Protein AF-A0A841WRB8-F1 (afdb_monomer)

Foldseek 3Di:
DVPVVVVVVVVVVVVVVVVVVVVVVVVVVVVVVVVVVVVVVVVVVVVVVVVVVVVVVVVVVVVVLVVVLVVVLVVLQVCLVVVVVVVVVVVVVVVVVVVVVDDDPDDDDDRDPRDDRDRPDDD

Structure (mmCIF, N/CA/C/O backbone):
data_AF-A0A841WRB8-F1
#
_entry.id   AF-A0A841WRB8-F1
#
loop_
_atom_site.group_PDB
_atom_site.id
_atom_site.type_symbol
_atom_site.label_atom_id
_atom_site.label_alt_id
_atom_site.label_comp_id
_atom_site.label_asym_id
_atom_site.label_entity_id
_atom_site.label_seq_id
_atom_site.pdbx_PDB_ins_code
_atom_site.Cartn_x
_atom_site.Cartn_y
_atom_site.Cartn_z
_atom_site.occupancy
_atom_site.B_iso_or_equiv
_atom_site.auth_seq_id
_atom_site.auth_comp_id
_atom_site.auth_asym_id
_atom_site.auth_atom_id
_atom_site.pdbx_PDB_model_num
ATOM 1 N N . MET A 1 1 ? 42.162 0.633 -68.788 1.00 50.66 1 MET A N 1
ATOM 2 C CA . MET A 1 1 ? 41.473 1.686 -68.003 1.00 50.66 1 MET A CA 1
ATOM 3 C C . MET A 1 1 ? 40.237 1.192 -67.239 1.00 50.66 1 MET A C 1
ATOM 5 O O . MET A 1 1 ? 39.916 1.802 -66.234 1.00 50.66 1 MET A O 1
ATOM 9 N N . SER A 1 2 ? 39.577 0.087 -67.626 1.00 59.34 2 SER A N 1
ATOM 10 C CA . SER A 1 2 ? 38.372 -0.415 -66.928 1.00 59.34 2 SER A CA 1
ATOM 11 C C . SER A 1 2 ? 38.592 -0.939 -65.497 1.00 59.34 2 SER A C 1
ATOM 13 O O . SER A 1 2 ? 37.646 -0.907 -64.716 1.00 59.34 2 SER A O 1
ATOM 15 N N . ASN A 1 3 ? 39.783 -1.441 -65.150 1.00 66.56 3 ASN A N 1
ATOM 16 C CA . ASN A 1 3 ? 39.999 -2.091 -63.846 1.00 66.56 3 ASN A CA 1
ATOM 17 C C . ASN A 1 3 ? 40.095 -1.079 -62.693 1.00 66.56 3 ASN A C 1
ATOM 19 O O . ASN A 1 3 ? 39.407 -1.232 -61.698 1.00 66.56 3 ASN A O 1
ATOM 23 N N . SER A 1 4 ? 40.817 0.030 -62.882 1.00 73.00 4 SER A N 1
ATOM 24 C CA . SER A 1 4 ? 40.978 1.065 -61.845 1.00 73.00 4 SER A CA 1
ATOM 25 C C . SER A 1 4 ? 39.662 1.745 -61.438 1.00 73.00 4 SER A C 1
ATOM 27 O O . SER A 1 4 ? 39.509 2.148 -60.285 1.00 73.00 4 SER A O 1
ATOM 29 N N . PHE A 1 5 ? 38.695 1.852 -62.356 1.00 80.38 5 PHE A N 1
ATOM 30 C CA . PHE A 1 5 ? 37.375 2.404 -62.044 1.00 80.38 5 PHE A CA 1
ATOM 31 C C . PHE A 1 5 ? 36.531 1.441 -61.199 1.00 80.38 5 PHE A C 1
ATOM 33 O O . PHE A 1 5 ? 35.880 1.882 -60.257 1.00 80.38 5 PHE A O 1
ATOM 40 N N . LYS A 1 6 ? 36.575 0.134 -61.498 1.00 85.50 6 LYS A N 1
ATOM 41 C CA . LYS A 1 6 ? 35.904 -0.889 -60.683 1.00 85.50 6 LYS A CA 1
ATOM 42 C C . LYS A 1 6 ? 36.497 -0.956 -59.279 1.00 85.50 6 LYS A C 1
ATOM 44 O O . LYS A 1 6 ? 35.743 -0.869 -58.322 1.00 85.50 6 LYS A O 1
ATOM 49 N N . ASP A 1 7 ? 37.823 -0.975 -59.171 1.00 86.56 7 ASP A N 1
ATOM 50 C CA . ASP A 1 7 ? 38.507 -1.004 -57.874 1.00 86.56 7 ASP A CA 1
ATOM 51 C C . ASP A 1 7 ? 38.156 0.232 -57.024 1.00 86.56 7 ASP A C 1
ATOM 53 O O . ASP A 1 7 ? 37.901 0.126 -55.827 1.00 86.56 7 ASP A O 1
ATOM 57 N N . SER A 1 8 ? 38.069 1.414 -57.647 1.00 88.56 8 SER A N 1
ATOM 58 C CA . SER A 1 8 ? 37.652 2.643 -56.952 1.00 88.56 8 SER A CA 1
ATOM 59 C C . SER A 1 8 ? 36.192 2.583 -56.493 1.00 88.56 8 SER A C 1
ATOM 61 O O . SER A 1 8 ? 35.867 3.047 -55.401 1.00 88.56 8 SER A O 1
ATOM 63 N N . LEU A 1 9 ? 35.307 2.013 -57.314 1.00 88.94 9 LEU A N 1
ATOM 64 C CA . LEU A 1 9 ? 33.889 1.869 -56.998 1.00 88.94 9 LEU A CA 1
ATOM 65 C C . LEU A 1 9 ? 33.670 0.864 -55.862 1.00 88.94 9 LEU A C 1
ATOM 67 O O . LEU A 1 9 ? 32.906 1.158 -54.947 1.00 88.94 9 LEU A O 1
ATOM 71 N N . ASP A 1 10 ? 34.395 -0.253 -55.865 1.00 91.19 10 ASP A N 1
ATOM 72 C CA . ASP A 1 10 ? 34.350 -1.258 -54.799 1.00 91.19 10 ASP A CA 1
ATOM 73 C C . ASP A 1 10 ? 34.848 -0.689 -53.464 1.00 91.19 10 ASP A C 1
ATOM 75 O O . ASP A 1 10 ? 34.240 -0.937 -52.423 1.00 91.19 10 ASP A O 1
ATOM 79 N N . ILE A 1 11 ? 35.891 0.151 -53.479 1.00 91.31 11 ILE A N 1
ATOM 80 C CA . ILE A 1 11 ? 36.366 0.857 -52.277 1.00 91.31 11 ILE A CA 1
ATOM 81 C C . ILE A 1 11 ? 35.291 1.811 -51.740 1.00 91.31 11 ILE A C 1
ATOM 83 O O . ILE A 1 11 ? 35.015 1.813 -50.540 1.00 91.31 11 ILE A O 1
ATOM 87 N N . VAL A 1 12 ? 34.648 2.604 -52.602 1.00 91.56 12 VAL A N 1
ATOM 88 C CA . VAL A 1 12 ? 33.563 3.515 -52.189 1.00 91.56 12 VAL A CA 1
ATOM 89 C C . VAL A 1 12 ? 32.375 2.734 -51.620 1.00 91.56 12 VAL A C 1
ATOM 91 O O . VAL A 1 12 ? 31.789 3.140 -50.611 1.00 91.56 12 VAL A O 1
ATOM 94 N N . LEU A 1 13 ? 32.039 1.596 -52.225 1.00 92.25 13 LEU A N 1
ATOM 95 C CA . LEU A 1 13 ? 30.942 0.732 -51.793 1.00 92.25 13 LEU A CA 1
ATOM 96 C C . LEU A 1 13 ? 31.256 0.059 -50.446 1.00 92.25 13 LEU A C 1
ATOM 98 O O . LEU A 1 13 ? 30.405 0.014 -49.560 1.00 92.25 13 LEU A O 1
ATOM 102 N N . ALA A 1 14 ? 32.504 -0.365 -50.236 1.00 93.12 14 ALA A N 1
ATOM 103 C CA . ALA A 1 14 ? 32.970 -0.890 -48.957 1.00 93.12 14 ALA A CA 1
ATOM 104 C C . ALA A 1 14 ? 32.936 0.176 -47.848 1.00 93.12 14 ALA A C 1
ATOM 106 O O . ALA A 1 14 ? 32.439 -0.091 -46.755 1.00 93.12 14 ALA A O 1
ATOM 107 N N . VAL A 1 15 ? 33.402 1.400 -48.124 1.00 93.81 15 VAL A N 1
ATOM 108 C CA . VAL A 1 15 ? 33.383 2.507 -47.150 1.00 93.81 15 VAL A CA 1
ATOM 109 C C . VAL A 1 15 ? 31.950 2.903 -46.790 1.00 93.81 15 VAL A C 1
ATOM 111 O O . VAL A 1 15 ? 31.638 3.079 -45.613 1.00 93.81 15 VAL A O 1
ATOM 114 N N . THR A 1 16 ? 31.053 3.003 -47.772 1.00 93.06 16 THR A N 1
ATOM 115 C CA . THR A 1 16 ? 29.637 3.325 -47.519 1.00 93.06 16 THR A CA 1
ATOM 116 C C . THR A 1 16 ? 28.916 2.221 -46.749 1.00 93.06 16 THR A C 1
ATOM 118 O O . THR A 1 16 ? 28.168 2.529 -45.820 1.00 93.06 16 THR A O 1
ATOM 121 N N . ALA A 1 17 ? 29.191 0.947 -47.046 1.00 94.56 17 ALA A N 1
ATOM 122 C CA . ALA A 1 17 ? 28.687 -0.173 -46.253 1.00 94.56 17 ALA A CA 1
ATOM 123 C C . ALA A 1 17 ? 29.171 -0.098 -44.794 1.00 94.56 17 ALA A C 1
ATOM 125 O O . ALA A 1 17 ? 28.383 -0.285 -43.866 1.00 94.56 17 ALA A O 1
ATOM 126 N N . LEU A 1 18 ? 30.444 0.246 -44.580 1.00 94.06 18 LEU A N 1
ATOM 127 C CA . LEU A 1 18 ? 31.041 0.359 -43.249 1.00 94.06 18 LEU A CA 1
ATOM 128 C C . LEU A 1 18 ? 30.421 1.513 -42.441 1.00 94.06 18 LEU A C 1
ATOM 130 O O . LEU A 1 18 ? 30.081 1.332 -41.272 1.00 94.06 18 LEU A O 1
ATOM 134 N N . ILE A 1 19 ? 30.171 2.662 -43.078 1.00 95.00 19 ILE A N 1
ATOM 135 C CA . ILE A 1 19 ? 29.421 3.778 -42.475 1.00 95.00 19 ILE A CA 1
ATOM 136 C C . ILE A 1 19 ? 27.998 3.340 -42.100 1.00 95.00 19 ILE A C 1
ATOM 138 O O . ILE A 1 19 ? 27.530 3.649 -41.003 1.00 95.00 19 ILE A O 1
ATOM 142 N N . GLY A 1 20 ? 27.321 2.591 -42.976 1.00 95.19 20 GLY A N 1
ATOM 143 C CA . GLY A 1 20 ? 25.979 2.067 -42.717 1.00 95.19 20 GLY A CA 1
ATOM 144 C C . GLY A 1 20 ? 25.925 1.157 -41.487 1.00 95.19 20 GLY A C 1
ATOM 145 O O . GLY A 1 20 ? 25.039 1.311 -40.646 1.00 95.19 20 GLY A O 1
ATOM 146 N N . ILE A 1 21 ? 26.909 0.265 -41.338 1.00 94.75 21 ILE A N 1
ATOM 147 C CA . ILE A 1 21 ? 27.034 -0.615 -40.167 1.00 94.75 21 ILE A CA 1
ATOM 148 C C . ILE A 1 21 ? 27.235 0.210 -38.890 1.00 94.75 21 ILE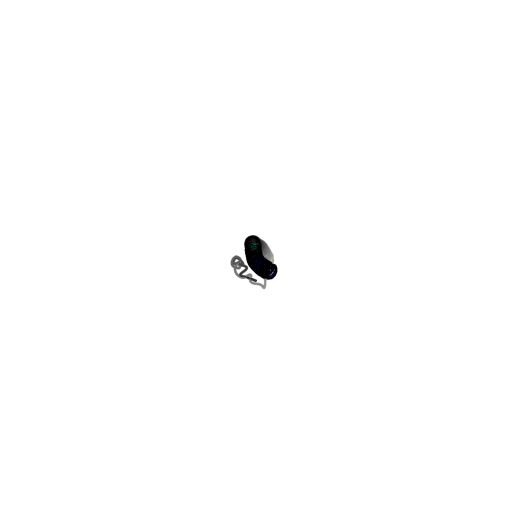 A C 1
ATOM 150 O O . ILE A 1 21 ? 26.528 -0.010 -37.906 1.00 94.75 21 ILE A O 1
ATOM 154 N N . ILE A 1 22 ? 28.144 1.192 -38.903 1.00 95.31 22 ILE A N 1
ATOM 155 C CA . ILE A 1 22 ? 28.394 2.064 -37.743 1.00 95.31 22 ILE A CA 1
ATOM 156 C C . ILE A 1 22 ? 27.118 2.811 -37.343 1.00 95.31 22 ILE A C 1
ATOM 158 O O . ILE A 1 22 ? 26.771 2.851 -36.162 1.00 95.31 22 ILE A O 1
ATOM 162 N N . PHE A 1 23 ? 26.390 3.367 -38.315 1.00 96.62 23 PHE A N 1
ATOM 163 C CA . PHE A 1 23 ? 25.141 4.076 -38.048 1.00 96.62 23 PHE A CA 1
ATOM 164 C C . PHE A 1 23 ? 24.073 3.154 -37.452 1.00 96.62 23 PHE A C 1
ATOM 166 O O . PHE A 1 23 ? 23.386 3.531 -36.504 1.00 96.62 23 PHE A O 1
ATOM 173 N N . HIS A 1 24 ? 23.954 1.927 -37.964 1.00 95.19 24 HIS A N 1
ATOM 174 C CA . HIS A 1 24 ? 23.002 0.952 -37.443 1.00 95.19 24 HIS A CA 1
ATOM 175 C C . HIS A 1 24 ? 23.321 0.545 -35.997 1.00 95.19 24 HIS A C 1
ATOM 177 O O . HIS A 1 24 ? 22.417 0.486 -35.162 1.00 95.19 24 HIS A O 1
ATOM 183 N N . ILE A 1 25 ? 24.603 0.344 -35.672 1.00 94.38 25 ILE A N 1
ATOM 184 C CA . ILE A 1 25 ? 25.056 0.062 -34.301 1.00 94.38 25 ILE A CA 1
ATOM 185 C C . ILE A 1 25 ? 24.754 1.249 -33.381 1.00 94.38 25 ILE A C 1
ATOM 187 O O . ILE A 1 25 ? 24.200 1.059 -32.300 1.00 94.38 25 ILE A O 1
ATOM 191 N N . ALA A 1 26 ? 25.073 2.473 -33.810 1.00 94.50 26 ALA A N 1
ATOM 192 C CA . ALA A 1 26 ? 24.820 3.679 -33.026 1.00 94.50 26 ALA A CA 1
ATOM 193 C C . ALA A 1 26 ? 23.323 3.879 -32.749 1.00 94.50 26 ALA A C 1
ATOM 195 O O . ALA A 1 26 ? 22.938 4.172 -31.617 1.00 94.50 26 ALA A O 1
ATOM 196 N N . LYS A 1 27 ? 22.476 3.656 -33.762 1.00 95.88 27 LYS A N 1
ATOM 197 C CA . LYS A 1 27 ? 21.021 3.718 -33.611 1.00 95.88 27 LYS A CA 1
ATOM 198 C C . LYS A 1 27 ? 20.519 2.663 -32.628 1.00 95.88 27 LYS A C 1
ATOM 200 O O . LYS A 1 27 ? 19.816 3.008 -31.689 1.00 95.88 27 LYS A O 1
ATOM 205 N N . THR A 1 28 ? 20.949 1.413 -32.790 1.00 95.56 28 THR A N 1
ATOM 206 C CA . THR A 1 28 ? 20.557 0.314 -31.895 1.00 95.56 28 THR A CA 1
ATOM 207 C C . THR A 1 28 ? 20.965 0.599 -30.449 1.00 95.56 28 THR A C 1
ATOM 209 O O . THR A 1 28 ? 20.172 0.392 -29.538 1.00 95.56 28 THR A O 1
ATOM 212 N N . LYS A 1 29 ? 22.171 1.139 -30.221 1.00 95.25 29 LYS A N 1
ATOM 213 C CA . LYS A 1 29 ? 22.624 1.547 -28.882 1.00 95.25 29 LYS A CA 1
ATOM 214 C C . LYS A 1 29 ? 21.733 2.640 -28.293 1.00 95.25 29 LYS A C 1
ATOM 216 O O . LYS A 1 29 ? 21.341 2.532 -27.138 1.00 95.25 29 LYS A O 1
ATOM 221 N N . SER A 1 30 ? 21.396 3.656 -29.086 1.00 95.44 30 SER A N 1
ATOM 222 C CA . SER A 1 30 ? 20.515 4.740 -28.642 1.00 9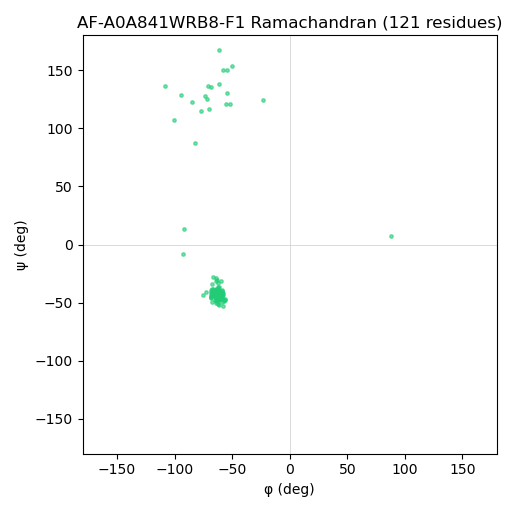5.44 30 SER A CA 1
ATOM 223 C C . SER A 1 30 ? 19.105 4.246 -28.320 1.00 95.44 30 SER A C 1
ATOM 225 O O . SER A 1 30 ? 18.525 4.699 -27.337 1.00 95.44 30 SER A O 1
ATOM 227 N N . ASP A 1 31 ? 18.562 3.327 -29.117 1.00 96.19 31 ASP A N 1
ATOM 228 C CA . ASP A 1 31 ? 17.235 2.752 -28.886 1.00 96.19 31 ASP A CA 1
ATOM 229 C C . ASP A 1 31 ? 17.224 1.893 -27.606 1.00 96.19 31 ASP A C 1
ATOM 231 O O . ASP A 1 31 ? 16.280 1.968 -26.821 1.00 96.19 31 ASP A O 1
ATOM 235 N N . ILE A 1 32 ? 18.304 1.143 -27.344 1.00 94.88 32 ILE A N 1
ATOM 236 C CA . ILE A 1 32 ? 18.483 0.391 -26.091 1.00 94.88 32 ILE A CA 1
ATOM 237 C C . ILE A 1 32 ? 18.556 1.338 -24.888 1.00 94.88 32 ILE A C 1
ATOM 239 O O . ILE A 1 32 ? 17.873 1.104 -23.898 1.00 94.88 32 ILE A O 1
ATOM 243 N N . GLU A 1 33 ? 19.362 2.400 -24.961 1.00 95.69 33 GLU A N 1
ATOM 244 C CA . GLU A 1 33 ? 19.497 3.375 -23.868 1.00 95.69 33 GLU A CA 1
ATOM 245 C C . GLU A 1 33 ? 18.155 4.037 -23.539 1.00 95.69 33 GLU A C 1
ATOM 247 O O . GLU A 1 33 ? 17.772 4.077 -22.373 1.00 95.69 33 GLU A O 1
ATOM 252 N N . LYS A 1 34 ? 17.389 4.445 -24.558 1.00 96.06 34 LYS A N 1
ATOM 253 C CA . LYS A 1 34 ? 16.038 4.988 -24.362 1.00 96.06 34 LYS A CA 1
ATOM 254 C C . LYS A 1 34 ? 15.099 3.990 -23.701 1.00 96.06 34 LYS A C 1
ATOM 256 O O . LYS A 1 34 ? 14.441 4.337 -22.734 1.00 96.06 34 LYS A O 1
ATOM 261 N N . SER A 1 35 ? 15.083 2.744 -24.172 1.00 95.12 35 SER A N 1
ATOM 262 C CA . SER A 1 35 ? 14.238 1.713 -23.566 1.00 95.12 35 SER A CA 1
ATOM 263 C C . SER A 1 35 ? 14.608 1.443 -22.105 1.00 95.12 35 SER A C 1
ATOM 265 O O . SER A 1 35 ? 13.729 1.107 -21.317 1.00 95.12 35 SER A O 1
ATOM 267 N N . ILE A 1 36 ? 15.888 1.557 -21.739 1.00 94.00 36 ILE A N 1
ATOM 268 C CA . ILE A 1 36 ? 16.332 1.422 -20.348 1.00 94.00 36 ILE A CA 1
ATOM 269 C C . ILE A 1 36 ? 15.834 2.600 -19.509 1.00 94.00 36 ILE A C 1
ATOM 271 O O . ILE A 1 36 ? 15.361 2.379 -18.395 1.00 94.00 36 ILE A O 1
ATOM 275 N N . ASP A 1 37 ? 15.942 3.824 -20.025 1.00 96.06 37 ASP A N 1
ATOM 276 C CA . ASP A 1 37 ? 15.460 5.019 -19.332 1.00 96.06 37 ASP A CA 1
ATOM 277 C C . ASP A 1 37 ? 13.935 4.985 -19.149 1.00 96.06 37 ASP A C 1
ATOM 279 O O . ASP A 1 37 ? 13.467 5.203 -18.034 1.00 96.06 37 ASP A O 1
ATOM 283 N N . ASP A 1 38 ? 13.180 4.588 -20.177 1.00 96.56 38 ASP A N 1
ATOM 284 C CA . ASP A 1 38 ? 11.721 4.437 -20.104 1.00 96.56 38 ASP A CA 1
ATOM 285 C C . ASP A 1 38 ? 11.325 3.421 -19.014 1.00 96.56 38 ASP A C 1
ATOM 287 O O . ASP A 1 38 ? 10.539 3.725 -18.119 1.00 96.56 38 ASP A O 1
ATOM 291 N N . VAL A 1 39 ? 11.944 2.232 -19.010 1.00 96.00 39 VAL A N 1
ATOM 292 C CA . VAL A 1 39 ? 11.681 1.195 -17.990 1.00 96.00 39 VAL A CA 1
ATOM 293 C C . VAL A 1 39 ? 12.063 1.668 -16.587 1.00 96.00 39 VAL A C 1
ATOM 295 O O . VAL A 1 39 ? 11.406 1.325 -15.603 1.00 96.00 39 VAL A O 1
ATOM 298 N N . LYS A 1 40 ? 13.148 2.434 -16.460 1.00 95.44 40 LYS A N 1
ATOM 299 C CA . LYS A 1 40 ? 13.596 2.977 -15.176 1.00 95.44 40 LYS A CA 1
ATOM 300 C C . LYS A 1 40 ? 12.610 4.010 -14.636 1.00 95.44 40 LYS A C 1
ATOM 302 O O . LYS A 1 40 ? 12.369 4.025 -13.423 1.00 95.44 40 LYS A O 1
ATOM 307 N N . ASP A 1 41 ? 12.077 4.865 -15.497 1.00 95.56 41 ASP A N 1
ATOM 308 C CA . ASP A 1 41 ? 11.106 5.882 -15.113 1.00 95.56 41 ASP A CA 1
ATOM 309 C C . ASP A 1 41 ? 9.773 5.233 -14.714 1.00 95.56 41 ASP A C 1
ATOM 311 O O . ASP A 1 41 ? 9.289 5.511 -13.612 1.00 95.56 41 ASP A O 1
ATOM 315 N N . ASP A 1 42 ? 9.280 4.268 -15.498 1.00 96.38 42 ASP A N 1
ATOM 316 C CA . ASP A 1 42 ? 8.084 3.473 -15.178 1.00 96.38 42 ASP A CA 1
ATOM 317 C C . ASP A 1 42 ? 8.232 2.756 -13.827 1.00 96.38 42 ASP A C 1
ATOM 319 O O . ASP A 1 42 ? 7.382 2.874 -12.939 1.00 96.38 42 ASP A O 1
ATOM 323 N N . LEU A 1 43 ? 9.362 2.072 -13.606 1.00 95.12 43 LEU A N 1
ATOM 324 C CA . LEU A 1 43 ? 9.632 1.382 -12.342 1.00 95.12 43 LEU A CA 1
ATOM 325 C C . LEU A 1 43 ? 9.699 2.363 -11.163 1.00 95.12 43 LEU A C 1
ATOM 327 O O . LEU A 1 43 ? 9.25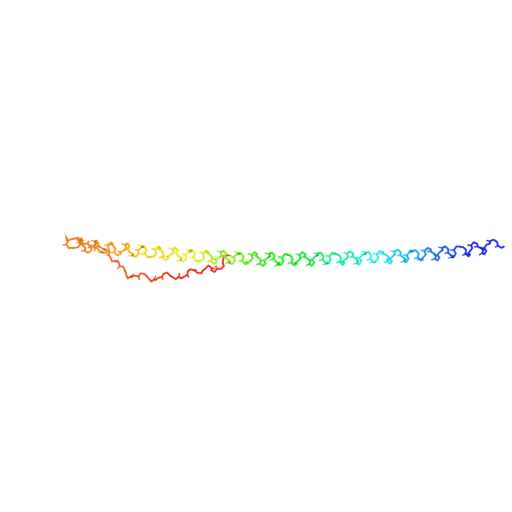5 2.057 -10.053 1.00 95.12 43 LEU A O 1
ATOM 331 N N . THR A 1 44 ? 10.265 3.551 -11.380 1.00 95.81 44 THR A N 1
ATOM 332 C CA . THR A 1 44 ? 10.345 4.591 -10.348 1.00 95.81 44 THR A CA 1
ATOM 333 C C . THR A 1 44 ? 8.958 5.120 -9.99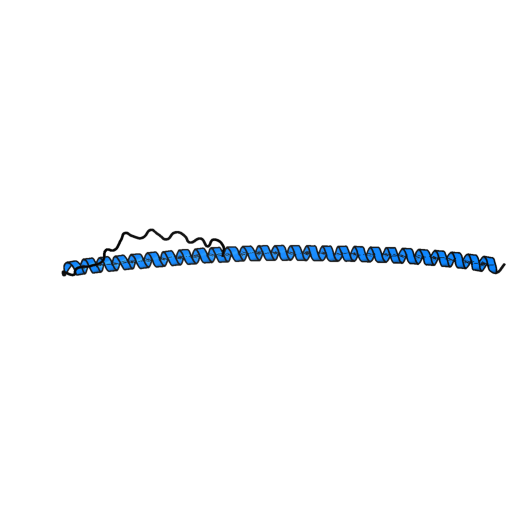0 1.00 95.81 44 THR A C 1
ATOM 335 O O . THR A 1 44 ? 8.689 5.391 -8.813 1.00 95.81 44 THR A O 1
ATOM 338 N N . GLU A 1 45 ? 8.074 5.264 -10.974 1.00 95.88 45 GLU A N 1
ATOM 339 C CA . GLU A 1 45 ? 6.689 5.672 -10.770 1.00 95.88 45 GLU A CA 1
ATOM 340 C C . GLU A 1 45 ? 5.886 4.601 -10.023 1.00 95.88 45 GLU A C 1
ATOM 342 O O . GLU A 1 45 ? 5.287 4.903 -8.985 1.00 95.88 45 GLU A O 1
ATOM 347 N N . GLU A 1 46 ? 5.947 3.341 -10.457 1.00 95.69 46 GLU A N 1
ATOM 348 C CA . GLU A 1 46 ? 5.278 2.229 -9.773 1.00 95.69 46 GLU A CA 1
ATOM 349 C C . GLU A 1 46 ? 5.737 2.098 -8.318 1.00 95.69 46 GLU A C 1
ATOM 351 O O . GLU A 1 46 ? 4.918 1.934 -7.411 1.00 95.69 46 GLU A O 1
ATOM 356 N N . LEU A 1 47 ? 7.037 2.253 -8.056 1.00 95.00 47 LEU A N 1
ATOM 357 C CA . LEU A 1 47 ? 7.584 2.171 -6.703 1.00 95.00 47 LEU A CA 1
ATOM 358 C C . LEU A 1 47 ? 7.111 3.336 -5.818 1.00 95.00 47 LEU A C 1
ATOM 360 O O . LEU A 1 47 ? 6.876 3.155 -4.619 1.00 95.00 47 LEU A O 1
ATOM 364 N N . ARG A 1 48 ? 6.921 4.533 -6.389 1.00 94.31 48 ARG A N 1
ATOM 365 C CA . ARG A 1 48 ? 6.313 5.676 -5.683 1.00 94.31 48 ARG A CA 1
ATOM 366 C C . ARG A 1 48 ? 4.837 5.435 -5.375 1.00 94.31 48 ARG A C 1
ATOM 368 O O . ARG A 1 48 ? 4.409 5.734 -4.255 1.00 94.31 48 ARG A O 1
ATOM 375 N N . ASN A 1 49 ? 4.089 4.879 -6.322 1.00 95.38 49 ASN A N 1
ATOM 376 C CA . ASN A 1 49 ? 2.678 4.540 -6.142 1.00 95.38 49 ASN A CA 1
ATOM 377 C C . ASN A 1 49 ? 2.519 3.467 -5.061 1.00 95.38 49 ASN A C 1
ATOM 379 O O . ASN A 1 49 ? 1.840 3.701 -4.062 1.00 95.38 49 ASN A O 1
ATOM 383 N N . LEU A 1 50 ? 3.280 2.374 -5.152 1.00 95.19 50 LEU A N 1
ATOM 384 C CA . LEU A 1 50 ? 3.283 1.301 -4.159 1.00 95.19 50 LEU A CA 1
ATOM 385 C C . LEU A 1 50 ? 3.653 1.811 -2.760 1.00 95.19 50 LEU A C 1
ATOM 387 O O . LEU A 1 50 ? 3.012 1.465 -1.769 1.00 95.19 50 LEU A O 1
ATOM 391 N N . ARG A 1 51 ? 4.668 2.679 -2.652 1.00 94.44 51 ARG A N 1
ATOM 392 C CA . ARG A 1 51 ? 5.047 3.287 -1.368 1.00 94.44 51 ARG A CA 1
ATOM 393 C C . ARG A 1 51 ? 3.913 4.122 -0.774 1.00 94.44 51 ARG A C 1
ATOM 395 O O . ARG A 1 51 ? 3.760 4.160 0.448 1.00 94.44 51 ARG A O 1
ATOM 402 N N . THR A 1 52 ? 3.154 4.813 -1.616 1.00 93.94 52 THR A N 1
ATOM 403 C CA . THR A 1 52 ? 1.993 5.603 -1.193 1.00 93.94 52 THR A CA 1
ATOM 404 C C . THR A 1 52 ? 0.872 4.686 -0.716 1.00 93.94 52 THR A C 1
ATOM 406 O O . THR A 1 52 ? 0.358 4.891 0.384 1.00 93.94 52 THR A O 1
ATOM 409 N N . ASP A 1 53 ? 0.572 3.627 -1.463 1.00 93.25 53 ASP A N 1
ATOM 410 C CA . ASP A 1 53 ? -0.456 2.647 -1.107 1.00 93.25 53 ASP A CA 1
ATOM 411 C C . ASP A 1 53 ? -0.141 1.933 0.209 1.00 93.25 53 ASP A C 1
ATOM 413 O O . ASP A 1 53 ? -1.015 1.811 1.070 1.00 93.25 53 ASP A O 1
ATOM 417 N N . ILE A 1 54 ? 1.122 1.548 0.424 1.00 93.31 54 ILE A N 1
ATOM 418 C CA . ILE A 1 54 ? 1.579 0.960 1.689 1.00 93.31 54 ILE A CA 1
ATOM 419 C C . ILE A 1 54 ? 1.362 1.937 2.846 1.00 93.31 54 ILE A C 1
ATOM 421 O O . ILE A 1 54 ? 0.801 1.547 3.866 1.00 93.31 54 ILE A O 1
ATOM 425 N N . LYS A 1 55 ? 1.744 3.213 2.698 1.00 92.75 55 LYS A N 1
ATOM 426 C CA . LYS A 1 55 ? 1.539 4.225 3.749 1.00 92.75 55 LYS A CA 1
ATOM 427 C C . LYS A 1 55 ? 0.062 4.441 4.070 1.00 92.75 55 LYS A C 1
ATOM 429 O O . LYS A 1 55 ? -0.302 4.555 5.237 1.00 92.75 55 LYS A O 1
ATOM 434 N N . VAL A 1 56 ? -0.791 4.502 3.049 1.00 93.62 56 VAL A N 1
ATOM 435 C CA . VAL A 1 56 ? -2.242 4.648 3.232 1.00 93.62 56 VAL A CA 1
ATOM 436 C C . VAL A 1 56 ? -2.828 3.406 3.902 1.00 93.62 56 VAL A C 1
ATOM 438 O O . VAL A 1 56 ? -3.689 3.527 4.774 1.00 93.62 56 VAL A O 1
ATOM 441 N N . SER A 1 57 ? -2.371 2.216 3.516 1.00 91.62 57 SER A N 1
ATOM 442 C CA . SER A 1 57 ? -2.796 0.953 4.118 1.00 91.62 57 SER A CA 1
ATOM 443 C C . SER A 1 57 ? -2.380 0.852 5.585 1.00 91.62 57 SER A C 1
ATOM 445 O O . SER A 1 57 ? -3.204 0.494 6.425 1.00 91.62 57 SER A O 1
ATOM 447 N N . ASP A 1 58 ? -1.142 1.220 5.910 1.00 93.44 58 ASP A N 1
ATOM 448 C CA . ASP A 1 58 ? -0.628 1.228 7.280 1.00 93.44 58 ASP A CA 1
ATOM 449 C C . ASP A 1 58 ? -1.413 2.211 8.162 1.00 93.44 58 ASP A C 1
ATOM 451 O O . ASP A 1 58 ? -1.946 1.828 9.202 1.00 93.44 58 ASP A O 1
ATOM 455 N N . ALA A 1 59 ? -1.643 3.437 7.681 1.00 89.62 59 ALA A N 1
ATOM 456 C CA . ALA A 1 59 ? -2.473 4.417 8.384 1.00 89.62 59 ALA A CA 1
ATOM 457 C C . ALA A 1 59 ? -3.914 3.918 8.617 1.00 89.62 59 ALA A C 1
ATOM 459 O O . ALA A 1 59 ? -4.477 4.097 9.697 1.00 89.62 59 ALA A O 1
ATOM 460 N N . LYS A 1 60 ? -4.523 3.245 7.627 1.00 91.12 60 LYS A N 1
ATOM 461 C CA . LYS A 1 60 ? -5.847 2.616 7.786 1.00 91.12 60 LYS A CA 1
ATOM 462 C C . LYS A 1 60 ? -5.824 1.483 8.812 1.00 91.12 60 LYS A C 1
ATOM 464 O O . LYS A 1 60 ? -6.794 1.328 9.552 1.00 91.12 60 LYS A O 1
ATOM 469 N N . SER A 1 61 ? -4.760 0.685 8.839 1.00 87.69 61 SER A N 1
ATOM 470 C CA . SER A 1 61 ? -4.585 -0.404 9.803 1.00 87.69 61 SER A CA 1
ATOM 471 C C . SER A 1 61 ? -4.475 0.139 11.229 1.00 87.69 61 SER A C 1
ATOM 473 O O . SER A 1 61 ? -5.229 -0.277 12.110 1.00 87.69 61 SER A O 1
ATOM 475 N N . GLN A 1 62 ? -3.631 1.153 11.430 1.00 88.81 62 GLN A N 1
ATOM 476 C CA . GLN A 1 62 ? -3.470 1.841 12.712 1.00 88.81 62 GLN A CA 1
ATOM 477 C C . GLN A 1 62 ? -4.784 2.482 13.178 1.00 88.81 62 GLN A C 1
ATOM 479 O O . GLN A 1 62 ? -5.207 2.251 14.307 1.00 88.81 62 GLN A O 1
ATOM 484 N N . GLY A 1 63 ? -5.511 3.174 12.294 1.00 86.62 63 GLY A N 1
ATOM 485 C CA . GLY A 1 63 ? -6.813 3.754 12.641 1.00 86.62 63 GLY A CA 1
ATOM 486 C C . GLY A 1 63 ? -7.871 2.708 13.027 1.00 86.62 63 GLY A C 1
ATOM 487 O O . GLY A 1 63 ? -8.641 2.913 13.966 1.00 86.62 63 GLY A O 1
ATOM 488 N N . LYS A 1 64 ? -7.904 1.549 12.350 1.00 87.62 64 LYS A N 1
ATOM 489 C CA . LYS A 1 64 ? -8.782 0.427 12.739 1.00 87.62 64 LYS A CA 1
ATOM 490 C C . LYS A 1 64 ? -8.406 -0.140 14.106 1.00 87.62 64 LYS A C 1
ATOM 492 O O . LYS A 1 64 ? -9.295 -0.466 14.894 1.00 87.62 64 LYS A O 1
ATOM 497 N N . LYS A 1 65 ? -7.108 -0.257 14.382 1.00 86.00 65 LYS A N 1
ATOM 498 C CA . LYS A 1 65 ? -6.587 -0.724 15.666 1.00 86.00 65 LYS A CA 1
ATOM 499 C C . LYS A 1 65 ? -7.001 0.216 16.796 1.00 86.00 65 LYS A C 1
ATOM 501 O O . LYS A 1 65 ? -7.620 -0.243 17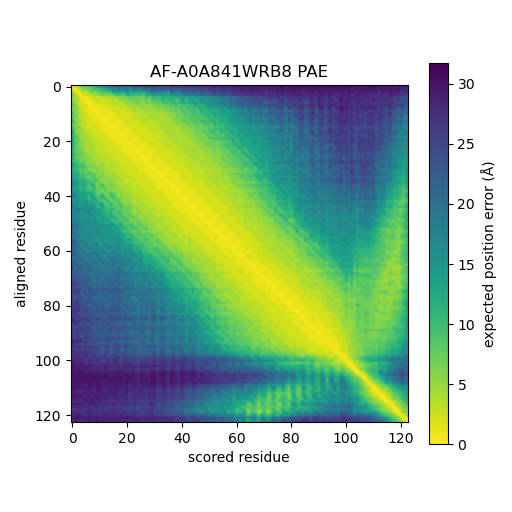.751 1.00 86.00 65 LYS A O 1
ATOM 506 N N . GLU A 1 66 ? -6.771 1.517 16.640 1.00 85.56 66 GLU A N 1
ATOM 507 C CA . GLU A 1 66 ? -7.194 2.535 17.608 1.00 85.56 66 GLU A CA 1
ATOM 508 C C . GLU A 1 66 ? -8.705 2.485 17.852 1.00 85.56 66 GLU A C 1
ATOM 510 O O . GLU A 1 66 ? -9.150 2.430 18.996 1.00 85.56 66 GLU A O 1
ATOM 515 N N . MET A 1 67 ? -9.516 2.425 16.789 1.00 86.06 67 MET A N 1
ATOM 516 C CA . MET A 1 67 ? -10.974 2.310 16.914 1.00 86.06 67 MET A CA 1
ATOM 517 C C . MET A 1 67 ? -11.388 1.057 17.699 1.00 86.06 67 MET A 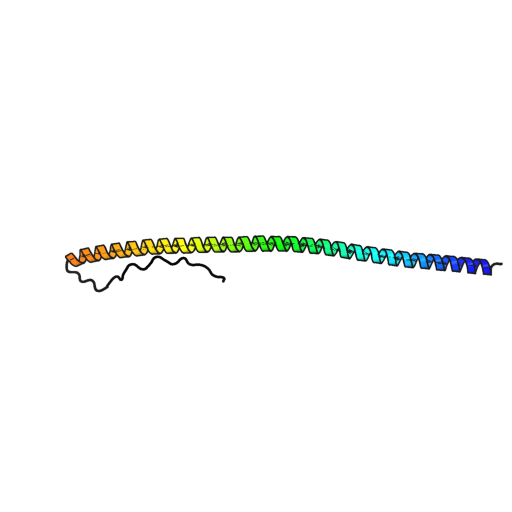C 1
ATOM 519 O O . MET A 1 67 ? -12.299 1.117 18.526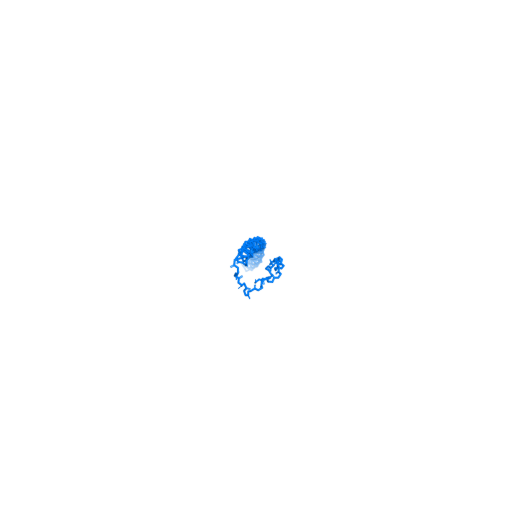 1.00 86.06 67 MET A O 1
ATOM 523 N N . THR A 1 68 ? -10.707 -0.065 17.467 1.00 86.19 68 THR A N 1
ATOM 524 C CA . THR A 1 68 ? -10.958 -1.321 18.183 1.00 86.19 68 THR A CA 1
ATOM 525 C C . THR A 1 68 ? -10.577 -1.196 19.658 1.00 86.19 68 THR A C 1
ATOM 527 O O . THR A 1 68 ? -11.354 -1.600 20.521 1.00 86.19 68 THR A O 1
ATOM 530 N N . GLU A 1 69 ? -9.434 -0.582 19.973 1.00 84.19 69 GLU A N 1
ATOM 531 C CA . GLU A 1 69 ? -9.026 -0.300 21.354 1.00 84.19 69 GLU A CA 1
ATOM 532 C C . GLU A 1 69 ? -10.034 0.604 22.070 1.00 84.19 69 GLU A C 1
ATOM 534 O O . GLU A 1 69 ? -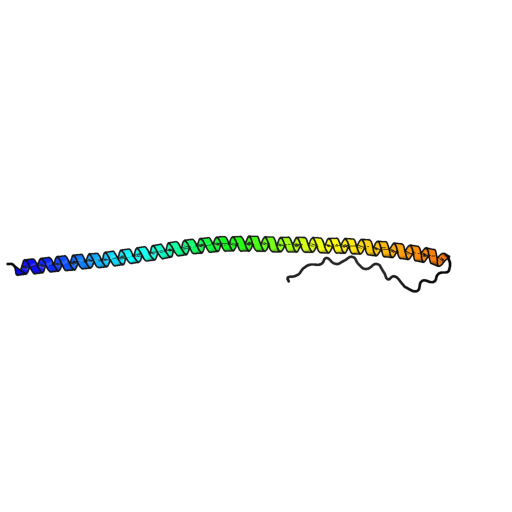10.426 0.315 23.203 1.00 84.19 69 GLU A O 1
ATOM 539 N N . TYR A 1 70 ? -10.500 1.674 21.422 1.00 84.88 70 TYR A N 1
ATOM 540 C CA . TYR A 1 70 ? -11.534 2.545 21.982 1.00 84.88 70 TYR A CA 1
ATOM 541 C C . TYR A 1 70 ? -12.828 1.780 22.259 1.00 84.88 70 TYR A C 1
ATOM 543 O O . TYR A 1 70 ? -13.374 1.888 23.356 1.00 84.88 70 TYR A O 1
ATOM 551 N N . PHE A 1 71 ? -13.289 0.979 21.298 1.00 85.62 71 PHE A N 1
ATOM 552 C CA . PHE A 1 71 ? -14.512 0.195 21.433 1.00 85.62 71 PHE A CA 1
ATOM 553 C C . PHE A 1 71 ? -14.424 -0.831 22.569 1.00 85.62 71 PHE A C 1
ATOM 555 O O . PHE A 1 71 ? -15.325 -0.906 23.402 1.00 85.62 71 PHE A O 1
ATOM 562 N N . ILE A 1 72 ? -13.322 -1.584 22.652 1.00 86.06 72 ILE A N 1
ATOM 563 C CA . ILE A 1 72 ? -13.104 -2.566 23.723 1.00 86.06 72 ILE A CA 1
ATOM 564 C C . ILE A 1 72 ? -13.068 -1.871 25.083 1.00 86.06 72 ILE A C 1
ATOM 566 O O . ILE A 1 72 ? -13.728 -2.322 26.019 1.00 86.06 72 ILE A O 1
ATOM 570 N N . ASN A 1 73 ? -12.329 -0.765 25.200 1.00 86.44 73 ASN A N 1
ATOM 571 C CA . ASN A 1 73 ? -12.216 -0.036 26.460 1.00 86.44 73 ASN A CA 1
ATOM 572 C C . ASN A 1 73 ? -13.568 0.545 26.913 1.00 86.44 73 ASN A C 1
ATOM 574 O O . ASN A 1 73 ? -13.880 0.500 28.106 1.00 86.44 73 ASN A O 1
ATOM 578 N N . ASP A 1 74 ? -14.389 1.045 25.987 1.00 86.75 74 ASP A N 1
ATOM 579 C CA . ASP A 1 74 ? -15.726 1.553 26.308 1.00 86.75 74 ASP A CA 1
ATOM 580 C C . ASP A 1 74 ? -16.685 0.430 26.728 1.00 86.75 74 ASP A C 1
ATOM 582 O O . ASP A 1 74 ? -17.340 0.524 27.771 1.00 86.75 74 ASP A O 1
ATOM 586 N N . LEU A 1 75 ? -16.690 -0.692 25.998 1.00 86.50 75 LEU A N 1
ATOM 587 C CA . LEU A 1 75 ? -17.450 -1.882 26.383 1.00 86.50 75 LEU A CA 1
ATOM 588 C C . LEU A 1 75 ? -17.068 -2.368 27.779 1.00 86.50 75 LEU A C 1
ATOM 590 O O . LEU A 1 75 ? -17.943 -2.632 28.606 1.00 86.50 75 LEU A O 1
ATOM 594 N N . TYR A 1 76 ? -15.770 -2.461 28.065 1.00 85.62 76 TYR A N 1
ATOM 595 C CA . TYR A 1 76 ? -15.292 -2.926 29.359 1.00 85.62 76 TYR A CA 1
ATOM 596 C C . TYR A 1 76 ? -15.745 -1.982 30.480 1.00 85.62 76 TYR A C 1
ATOM 598 O O . TYR A 1 76 ? -16.225 -2.433 31.521 1.00 85.62 76 TYR A O 1
ATOM 606 N N . ARG A 1 77 ? -15.683 -0.663 30.256 1.00 84.25 77 ARG A N 1
ATOM 607 C CA . ARG A 1 77 ? -16.192 0.343 31.196 1.00 84.25 77 ARG A CA 1
ATOM 608 C C . ARG A 1 77 ? -17.698 0.193 31.442 1.00 84.25 77 ARG A C 1
ATOM 610 O O . ARG A 1 77 ? -18.128 0.252 32.596 1.00 84.25 77 ARG A O 1
ATOM 617 N N . LEU A 1 78 ? -18.499 -0.009 30.395 1.00 88.38 78 LEU A N 1
ATOM 618 C CA . LEU A 1 78 ? -19.948 -0.205 30.515 1.00 88.38 78 LEU A CA 1
ATOM 619 C C . LEU A 1 78 ? -20.285 -1.481 31.290 1.00 88.38 78 LEU A C 1
ATOM 621 O O . LEU A 1 78 ? -21.127 -1.451 32.193 1.00 88.38 78 LEU A O 1
ATOM 625 N N . ILE A 1 79 ? -19.604 -2.586 30.975 1.00 85.00 79 ILE A N 1
ATOM 626 C CA . ILE A 1 79 ? -19.760 -3.865 31.674 1.00 85.00 79 ILE A CA 1
ATOM 627 C C . ILE A 1 79 ? -19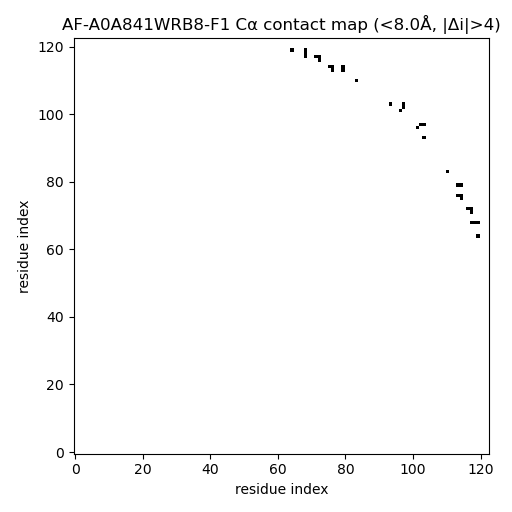.383 -3.708 33.145 1.00 85.00 79 ILE A C 1
ATOM 629 O O . ILE A 1 79 ? -20.151 -4.135 34.009 1.00 85.00 79 ILE A O 1
ATOM 633 N N . HIS A 1 80 ? -18.255 -3.059 33.441 1.00 83.75 80 HIS A N 1
ATOM 634 C CA . HIS A 1 80 ? -17.807 -2.810 34.808 1.00 83.75 80 HIS A CA 1
ATOM 635 C C . HIS A 1 80 ? -18.854 -2.018 35.598 1.00 83.75 80 HIS A C 1
ATOM 637 O O . HIS A 1 80 ? -19.319 -2.471 36.642 1.00 83.75 80 HIS A O 1
ATOM 643 N N . HIS A 1 81 ? -19.299 -0.877 35.062 1.00 84.56 81 HIS A N 1
ATOM 644 C CA . HIS A 1 81 ? -20.300 -0.030 35.708 1.00 84.56 81 HIS A CA 1
ATOM 645 C C . HIS A 1 81 ? -21.620 -0.773 35.962 1.00 84.56 81 HIS A C 1
ATOM 647 O O . HIS A 1 81 ? -22.192 -0.686 37.050 1.00 84.56 81 HIS A O 1
ATOM 653 N N . ARG A 1 82 ? -22.109 -1.534 34.974 1.00 86.38 82 ARG A N 1
ATOM 654 C CA . ARG A 1 82 ? -23.369 -2.278 35.104 1.00 86.38 82 ARG A CA 1
ATOM 655 C C . ARG A 1 82 ? -23.257 -3.425 36.105 1.00 86.38 82 ARG A C 1
ATOM 657 O O . ARG A 1 82 ? -24.159 -3.600 36.919 1.00 86.38 82 ARG A O 1
ATOM 664 N N . SER A 1 83 ? -22.153 -4.166 36.070 1.00 84.62 83 SER A N 1
ATOM 665 C CA . SER A 1 83 ? -21.893 -5.277 36.992 1.00 84.62 83 SER A CA 1
ATOM 666 C C . SER A 1 83 ? -21.756 -4.783 38.428 1.00 84.62 83 SER A C 1
ATOM 668 O O . SER A 1 83 ? -22.323 -5.375 39.344 1.00 84.62 83 SER A O 1
ATOM 670 N N . TYR A 1 84 ? -21.060 -3.662 38.626 1.00 83.81 84 TYR A N 1
ATOM 671 C CA . TYR A 1 84 ? -20.903 -3.053 39.940 1.00 83.81 84 TYR A CA 1
ATOM 672 C C . TYR A 1 84 ? -22.236 -2.562 40.507 1.00 83.81 84 TYR A C 1
ATOM 674 O O . TYR A 1 84 ? -22.590 -2.893 41.638 1.00 83.81 84 TYR A O 1
ATOM 682 N N . ARG A 1 85 ? -23.025 -1.843 39.698 1.00 85.12 85 ARG A N 1
ATOM 683 C CA . ARG A 1 85 ? -24.370 -1.413 40.092 1.00 85.12 85 ARG A CA 1
ATOM 684 C C . ARG A 1 85 ? -25.238 -2.601 40.504 1.00 85.12 85 ARG A C 1
ATOM 686 O O . ARG A 1 85 ? -25.849 -2.563 41.564 1.00 85.12 85 ARG A O 1
ATOM 693 N N . PHE A 1 86 ? -25.249 -3.657 39.696 1.00 85.88 86 PHE A N 1
ATOM 694 C CA . PHE A 1 86 ? -26.014 -4.866 39.988 1.00 85.88 86 PHE A CA 1
ATOM 695 C C . PHE A 1 86 ? -25.555 -5.547 41.286 1.00 85.88 86 PHE A C 1
ATOM 697 O O . PHE A 1 86 ? -26.376 -5.973 42.092 1.00 85.88 86 PHE A O 1
ATOM 704 N N . SER A 1 87 ? -24.243 -5.596 41.533 1.00 83.38 87 SER A N 1
ATOM 705 C CA . SER A 1 87 ? -23.684 -6.102 42.791 1.00 83.38 87 SER A CA 1
ATOM 706 C C . SER A 1 87 ? -24.186 -5.307 43.999 1.00 83.38 87 SER A C 1
ATOM 708 O O . SER A 1 87 ? -24.590 -5.897 45.000 1.00 83.38 87 SER A O 1
ATOM 710 N N . ASN A 1 88 ? -24.234 -3.976 43.900 1.00 84.19 88 ASN A N 1
ATOM 711 C CA . ASN A 1 88 ? -24.764 -3.129 44.969 1.00 84.19 88 ASN A CA 1
ATOM 712 C C . ASN A 1 88 ? -26.270 -3.329 45.181 1.00 84.19 88 ASN A C 1
ATOM 714 O O . ASN A 1 88 ? -26.695 -3.479 46.322 1.00 84.19 88 ASN A O 1
ATOM 718 N N . GLU A 1 89 ? -27.056 -3.445 44.110 1.00 86.44 89 GLU A N 1
ATOM 719 C CA . GLU A 1 89 ? -28.487 -3.769 44.209 1.00 86.44 89 GLU A CA 1
ATOM 720 C C . GLU A 1 89 ? -28.709 -5.124 44.917 1.00 86.44 89 GLU A C 1
ATOM 722 O O . GLU A 1 89 ? -29.596 -5.250 45.764 1.00 86.44 89 GLU A O 1
ATOM 727 N N . ILE A 1 90 ? -27.861 -6.130 44.659 1.00 84.75 90 ILE A N 1
ATOM 728 C CA . ILE A 1 90 ? -27.918 -7.405 45.392 1.00 84.75 90 ILE A CA 1
ATOM 729 C C . ILE A 1 90 ? -27.531 -7.230 46.867 1.00 84.75 90 ILE A C 1
ATOM 731 O O . ILE A 1 90 ? -28.179 -7.823 47.733 1.00 84.75 90 ILE A O 1
ATOM 735 N N . LYS A 1 91 ? -26.497 -6.440 47.182 1.00 82.38 91 LYS A N 1
ATOM 736 C CA . LYS A 1 91 ? -26.114 -6.150 48.577 1.00 82.38 91 LYS A CA 1
ATOM 737 C C . LYS A 1 91 ? -27.259 -5.486 49.341 1.00 82.38 91 LYS A C 1
ATOM 739 O O . LYS A 1 91 ? -27.523 -5.869 50.481 1.00 82.38 91 LYS A O 1
ATOM 744 N N . ASP A 1 92 ? -27.967 -4.556 48.710 1.00 84.12 92 ASP A N 1
ATOM 745 C CA . ASP A 1 92 ? -29.123 -3.883 49.304 1.00 84.12 92 ASP A CA 1
ATOM 746 C C . ASP A 1 92 ? -30.266 -4.871 49.578 1.00 84.12 92 ASP A C 1
ATOM 748 O O . ASP A 1 92 ? -30.802 -4.907 50.690 1.00 84.12 92 ASP A O 1
ATOM 752 N N . LEU A 1 93 ? -30.580 -5.749 48.617 1.00 85.06 93 LEU A N 1
ATOM 753 C CA . LEU A 1 93 ? -31.568 -6.821 48.795 1.00 85.06 93 LEU A CA 1
ATOM 754 C C . LEU A 1 93 ? -31.177 -7.787 49.919 1.00 85.06 93 LEU A C 1
ATOM 756 O O . LEU A 1 93 ? -32.004 -8.156 50.751 1.00 85.06 93 LEU A O 1
ATOM 760 N N . GLN A 1 94 ? -29.909 -8.181 49.979 1.00 82.81 94 GLN A N 1
ATOM 761 C CA . GLN A 1 94 ? -29.385 -9.030 51.045 1.00 82.81 94 GLN A CA 1
ATOM 762 C C . GLN A 1 94 ? -29.482 -8.367 52.419 1.00 82.81 94 GLN A C 1
ATOM 764 O O . GLN A 1 94 ? -29.820 -9.032 53.399 1.00 82.81 94 GLN A O 1
ATOM 769 N N . SER A 1 95 ? -29.191 -7.068 52.498 1.00 81.62 95 SER A N 1
ATOM 770 C CA . SER A 1 95 ? -29.328 -6.277 53.721 1.00 81.62 95 SER A CA 1
ATOM 771 C C . SER A 1 95 ? -30.786 -6.208 54.179 1.00 81.62 95 SER A C 1
ATOM 773 O O . SER A 1 95 ? -31.065 -6.387 55.364 1.00 81.62 95 SER A O 1
ATOM 775 N N . TYR A 1 96 ? -31.723 -6.026 53.243 1.00 85.19 96 TYR A N 1
ATOM 776 C CA . TYR A 1 96 ? -33.156 -6.068 53.525 1.00 85.19 96 TYR A CA 1
ATOM 777 C C . TYR A 1 96 ? -33.589 -7.441 54.058 1.00 85.19 96 TYR A C 1
ATOM 779 O O . TYR A 1 96 ? -34.139 -7.519 55.150 1.00 85.19 96 TYR A O 1
ATOM 787 N N . LEU A 1 97 ? -33.249 -8.530 53.362 1.00 82.88 97 LEU A N 1
ATOM 788 C CA . LEU A 1 97 ? -33.621 -9.895 53.761 1.00 82.88 97 LEU A CA 1
ATOM 789 C C . LEU A 1 97 ? -32.995 -10.327 55.096 1.00 82.88 97 LEU A C 1
ATOM 791 O O . LEU A 1 97 ? -33.600 -11.086 55.852 1.00 82.88 97 LEU A O 1
ATOM 795 N N . ARG A 1 98 ? -31.792 -9.836 55.423 1.00 82.31 98 ARG A N 1
ATOM 796 C CA . ARG A 1 98 ? -31.166 -10.069 56.735 1.00 82.31 98 ARG A CA 1
ATOM 797 C C . ARG A 1 98 ? -32.003 -9.529 57.891 1.00 82.31 98 ARG A C 1
ATOM 799 O O . ARG A 1 98 ? -31.964 -10.121 58.967 1.00 82.31 98 ARG A O 1
ATOM 806 N N . LYS A 1 99 ? -32.765 -8.446 57.685 1.00 81.44 99 LYS A N 1
ATOM 807 C CA . LYS A 1 99 ? -33.693 -7.922 58.704 1.00 81.44 99 LYS A CA 1
ATOM 808 C C . LYS A 1 99 ? -34.814 -8.915 59.018 1.00 81.44 99 LYS A C 1
ATOM 810 O O . LYS A 1 99 ? -35.238 -8.981 60.164 1.00 81.44 99 LYS A O 1
ATOM 815 N N . ASP A 1 100 ? -35.192 -9.743 58.047 1.00 81.38 100 ASP A N 1
ATOM 816 C CA . ASP A 1 100 ? -36.227 -10.775 58.178 1.00 81.38 100 ASP A CA 1
ATOM 817 C C . ASP A 1 100 ? -35.658 -12.150 58.596 1.00 81.38 100 ASP A C 1
ATOM 819 O O . ASP A 1 100 ? -36.336 -13.173 58.512 1.00 81.38 100 ASP A O 1
ATOM 823 N N . GLY A 1 101 ? -34.400 -12.202 59.055 1.00 78.50 101 GLY A N 1
ATOM 824 C CA . GLY A 1 101 ? -33.757 -13.423 59.558 1.00 78.50 101 GLY A CA 1
ATOM 825 C C . GLY A 1 101 ? -33.050 -14.276 58.497 1.00 78.50 101 GLY A C 1
ATOM 826 O O . GLY A 1 101 ? -32.570 -15.368 58.805 1.00 78.50 101 GLY A O 1
ATOM 827 N N . PHE A 1 102 ? -32.938 -13.800 57.253 1.00 79.94 102 PHE A N 1
ATOM 828 C CA . PHE A 1 102 ? -32.220 -14.509 56.191 1.00 79.94 102 PHE A CA 1
ATOM 829 C C . PHE A 1 102 ? -30.693 -14.441 56.383 1.00 79.94 102 PHE A C 1
ATOM 831 O O . PHE A 1 102 ? -30.108 -13.363 56.494 1.00 79.94 102 PHE A O 1
ATOM 838 N N . VAL A 1 103 ? -30.007 -15.590 56.355 1.00 72.19 103 VAL A N 1
ATOM 839 C CA . VAL A 1 103 ? -28.544 -15.664 56.518 1.00 72.19 103 VAL A CA 1
ATOM 840 C C . VAL A 1 103 ? -27.852 -15.811 55.164 1.00 72.19 103 VAL A C 1
ATOM 842 O O . VAL A 1 103 ? -27.850 -16.873 54.544 1.00 72.19 103 VAL A O 1
ATOM 845 N N . VAL A 1 104 ? -27.208 -14.733 54.721 1.00 66.62 104 VAL A N 1
ATOM 846 C CA . VAL A 1 104 ? -26.382 -14.707 53.504 1.00 66.62 104 VAL A CA 1
ATOM 847 C C . VAL A 1 104 ? -25.074 -15.471 53.728 1.00 66.62 104 VAL A C 1
ATOM 849 O O . VAL A 1 104 ? -24.322 -15.131 54.641 1.00 66.62 104 VAL A O 1
ATOM 852 N N . ARG A 1 105 ? -24.780 -16.454 52.864 1.00 65.00 105 ARG A N 1
ATOM 853 C CA . ARG A 1 105 ? -23.578 -17.312 52.939 1.00 65.00 105 ARG A CA 1
ATOM 854 C C . ARG A 1 105 ? -22.366 -16.828 52.128 1.00 65.00 105 ARG A C 1
ATOM 856 O O . ARG A 1 105 ? -21.300 -17.413 52.273 1.00 65.00 105 ARG A O 1
ATOM 863 N N . SER A 1 106 ? -22.491 -15.797 51.288 1.00 64.69 106 SER A N 1
ATOM 864 C CA . SER A 1 106 ? -21.375 -15.292 50.471 1.00 64.69 106 SER A CA 1
ATOM 865 C C . SER A 1 106 ? -20.855 -13.939 50.953 1.00 64.69 106 SER A C 1
ATOM 867 O O . SER A 1 106 ? -21.634 -13.022 51.210 1.00 64.69 106 SER A O 1
ATOM 869 N N . HIS A 1 107 ? -19.531 -13.792 51.004 1.00 55.47 107 HIS A N 1
ATOM 870 C CA . HIS A 1 107 ? -18.859 -12.497 51.086 1.00 55.47 107 HIS A CA 1
ATOM 871 C C . HIS A 1 107 ? -18.696 -11.917 49.680 1.00 55.47 107 HIS A C 1
ATOM 873 O O . HIS A 1 107 ? -18.086 -12.546 48.818 1.00 55.47 107 HIS A O 1
ATOM 879 N N . TYR A 1 108 ? -19.222 -10.713 49.453 1.00 55.59 108 TYR A N 1
ATOM 880 C CA . TYR A 1 108 ? -18.782 -9.896 48.329 1.00 55.59 108 TYR A CA 1
ATOM 881 C C . TYR A 1 108 ? -17.439 -9.284 48.714 1.00 55.59 108 TYR A C 1
ATOM 883 O O . TYR A 1 108 ? -17.373 -8.522 49.677 1.00 55.59 108 TYR A O 1
ATOM 891 N N . GLY A 1 109 ? -16.382 -9.667 47.999 1.00 59.81 109 GLY A N 1
ATOM 892 C CA . GLY A 1 109 ? -15.071 -9.037 48.127 1.00 59.81 109 GLY A CA 1
ATOM 893 C C . GLY A 1 109 ? -15.109 -7.552 47.756 1.00 59.81 109 GLY A C 1
ATOM 894 O O . GLY A 1 109 ? -16.105 -7.059 47.213 1.00 59.81 109 GLY A O 1
ATOM 895 N N . GLU A 1 110 ? -14.023 -6.854 48.089 1.00 59.28 110 GLU A N 1
ATOM 896 C CA . GLU A 1 110 ? -13.797 -5.444 47.756 1.00 59.28 110 GLU A CA 1
ATOM 897 C C . GLU A 1 110 ? -14.045 -5.151 46.270 1.00 59.28 110 GLU A C 1
ATOM 899 O O . GLU A 1 110 ? -13.952 -6.034 45.414 1.00 59.28 110 GLU A O 1
ATOM 904 N N . GLU A 1 111 ? -14.403 -3.897 45.980 1.00 61.72 111 GLU A N 1
ATOM 905 C CA . GLU A 1 111 ? -14.627 -3.422 44.617 1.00 61.72 111 GLU A CA 1
ATOM 906 C C . GLU A 1 111 ? -13.411 -3.762 43.744 1.00 61.72 111 GLU A C 1
ATOM 908 O O . GLU A 1 111 ? -12.295 -3.350 44.074 1.00 61.72 111 GLU A O 1
ATOM 913 N N . PRO A 1 112 ? -13.590 -4.541 42.659 1.00 63.44 112 PRO A N 1
ATOM 914 C CA . PRO A 1 112 ? -12.478 -4.840 41.782 1.00 63.44 112 PRO A CA 1
ATOM 915 C C . PRO A 1 112 ? -11.957 -3.521 41.199 1.00 63.44 112 PRO A C 1
ATOM 917 O O . PRO A 1 112 ? -12.757 -2.650 40.846 1.00 63.44 112 PRO A O 1
ATOM 920 N N . PRO A 1 113 ? -10.628 -3.343 41.110 1.00 67.19 113 PRO A N 1
ATOM 921 C CA . PRO A 1 113 ? -10.061 -2.123 40.566 1.00 67.19 113 PRO A CA 1
ATOM 922 C C . PRO A 1 113 ? -10.574 -1.894 39.139 1.00 67.19 113 PRO A C 1
ATOM 924 O O . PRO A 1 113 ? -10.852 -2.864 38.419 1.00 67.19 113 PRO A O 1
ATOM 927 N N . PRO A 1 114 ? -10.687 -0.623 38.711 1.00 65.88 114 PRO A N 1
ATOM 928 C CA . PRO A 1 114 ? -11.163 -0.307 37.382 1.00 65.88 114 PRO A CA 1
ATOM 929 C C . PRO A 1 114 ? -10.327 -1.036 36.323 1.00 65.88 114 PRO A C 1
ATOM 931 O O . PRO A 1 114 ? -9.130 -1.277 36.526 1.00 65.88 114 PRO A O 1
ATOM 934 N N . PRO A 1 115 ? -10.942 -1.368 35.180 1.00 66.00 115 PRO A N 1
ATOM 935 C CA . PRO A 1 115 ? -10.270 -2.098 34.119 1.00 66.00 115 PRO A CA 1
ATOM 936 C C . PRO A 1 115 ? -8.993 -1.383 33.696 1.00 66.00 115 PRO A C 1
ATOM 938 O O . PRO A 1 115 ? -9.015 -0.184 33.402 1.00 66.00 115 PRO A O 1
ATOM 941 N N . GLN A 1 116 ? -7.884 -2.115 33.626 1.00 68.31 116 GLN A N 1
ATOM 942 C CA . GLN A 1 116 ? -6.695 -1.596 32.963 1.00 68.31 116 GLN A CA 1
ATOM 943 C C . GLN A 1 116 ? -6.991 -1.495 31.467 1.00 68.31 116 GLN A C 1
ATOM 945 O O . GLN A 1 116 ? -7.590 -2.404 30.891 1.00 68.31 116 GLN A O 1
ATOM 950 N N . LYS A 1 117 ? -6.608 -0.372 30.849 1.00 66.62 117 LYS A N 1
ATOM 951 C CA . LYS A 1 117 ? -6.820 -0.152 29.414 1.00 66.62 117 LYS A CA 1
ATOM 952 C C . LYS A 1 117 ? -6.181 -1.300 28.640 1.00 66.62 117 LYS A C 1
ATOM 954 O O . LYS A 1 117 ? -4.970 -1.499 28.742 1.00 66.62 117 LYS A O 1
ATOM 959 N N . ALA A 1 118 ? -6.986 -2.019 27.867 1.00 64.88 118 ALA A N 1
ATOM 960 C CA . ALA A 1 118 ? -6.466 -3.023 26.959 1.00 64.88 118 ALA A CA 1
ATOM 961 C C . ALA A 1 118 ? -5.730 -2.286 25.836 1.00 64.88 118 ALA A C 1
ATOM 963 O O . ALA A 1 118 ? -6.334 -1.490 25.113 1.00 64.88 118 ALA A O 1
ATOM 964 N N . LYS A 1 119 ? -4.421 -2.516 25.735 1.00 67.75 119 LYS A N 1
ATOM 965 C CA . LYS A 1 119 ? -3.640 -2.183 24.546 1.00 67.75 119 LYS A CA 1
ATOM 966 C C . LYS A 1 119 ? -3.591 -3.431 23.690 1.00 67.75 119 LYS A C 1
ATOM 968 O O . LYS A 1 119 ? -3.249 -4.499 24.196 1.00 67.75 119 LYS A O 1
ATOM 973 N N . ILE A 1 120 ? -3.937 -3.306 22.419 1.00 66.62 120 ILE A N 1
ATOM 974 C CA . ILE A 1 120 ? -3.715 -4.394 21.479 1.00 66.62 120 ILE A CA 1
ATOM 975 C C . ILE A 1 120 ? -2.248 -4.255 21.076 1.00 66.62 120 ILE A C 1
ATOM 977 O O . ILE A 1 120 ? -1.914 -3.534 20.146 1.00 66.62 120 ILE A O 1
ATOM 981 N N . GLU A 1 121 ? -1.320 -4.850 21.819 1.00 60.22 121 GLU A N 1
ATOM 982 C CA . GLU A 1 121 ? 0.036 -5.022 21.287 1.00 60.22 121 GLU A CA 1
ATOM 983 C C . GLU A 1 121 ? -0.032 -6.090 20.184 1.00 60.22 121 GLU A C 1
ATOM 985 O O . GLU A 1 121 ? -0.813 -7.029 20.290 1.00 60.22 121 GLU A O 1
ATOM 990 N N . GLU A 1 122 ? 0.652 -5.809 19.073 1.00 45.62 122 GLU A N 1
ATOM 991 C CA . GLU A 1 122 ? 0.595 -6.463 17.753 1.00 45.62 122 GLU A CA 1
ATOM 992 C C . GLU A 1 122 ? 0.071 -7.918 17.736 1.00 45.62 122 GLU A C 1
ATOM 994 O O . GLU A 1 122 ? 0.624 -8.792 18.400 1.00 45.62 122 GLU A O 1
ATOM 999 N N . ILE A 1 123 ? -0.980 -8.169 16.937 1.00 43.03 123 ILE A N 1
ATOM 1000 C CA . ILE A 1 123 ? -1.303 -9.512 16.418 1.00 43.03 123 ILE A CA 1
ATOM 1001 C C . ILE A 1 123 ? -0.542 -9.691 15.109 1.00 43.03 123 ILE A C 1
ATOM 1003 O O . ILE A 1 123 ? -0.604 -8.738 14.295 1.00 43.03 123 ILE A O 1
#

Sequence (123 aa):
MSNSFKDSLDIVLAVTALIGIIFHIAKTKSDIEKSIDDVKDDLTEELRNLRTDIKVSDAKSQGKKEMTEYFINDLYRLIHHRSYRFSNEIKDLQSYLRKDGFVVRSHYGEEPPPPQKAKIEEI

pLDDT: mean 84.22, std 12.47, range [43.03, 96.62]

Mean predicted aligned error: 13.22 Å

Solvent-accessible surface area (backbone atoms only — not comparable to full-atom values): 7099 Å² total; per-residue (Å²): 120,72,63,66,55,51,55,52,49,52,50,52,51,51,52,52,51,51,52,50,53,54,51,52,53,54,49,53,52,52,53,50,51,50,54,50,52,52,53,51,50,52,52,53,49,52,52,51,51,51,54,49,53,51,52,54,50,50,53,51,50,52,53,52,49,53,52,48,37,52,51,52,45,52,51,51,50,52,50,50,53,51,52,50,51,51,51,50,55,49,51,52,51,51,57,55,42,38,76,77,72,49,81,84,90,75,83,82,73,78,83,75,76,78,82,74,80,66,72,82,70,85,131

Radius of gyration: 43.6 Å; Cα contacts (8 Å, |Δi|>4): 17; chains: 1; bounding box: 78×23×128 Å

Secondary structure (DSSP, 8-state):
-HHHHHHHHHHHHHHHHHHHHHHHHHHHHHHHHHHHHHHHHHHHHHHHHHHHHHHHHHHHHHHHHHHHHHHHHHHHHHHHHHHHHHHHHHHHHHHHHHHTT-------PSPPPPPPPPP----